Protein AF-A0A2V1BIH6-F1 (afdb_monomer_lite)

Secondary structure (DSSP, 8-state):
--HHHHHHIIIIIS---GGG---PPPSEEEEE-S-SSTTS----S--SSS--SSBTTEEEGGG-SPTT-EEEEETTTTEEEEEETTTTEEEE----

Sequence (96 aa):
FSADNTIKYYTTTSRIALQKMIFKILIYGRAFFNTNGPGKPYSGVGSAEPFGSWEAGVWDYKALPRPGATEQLDFSLIVSWSYDLVRRMIVTYDTL

pLDDT: mean 91.92, std 7.17, range [61.28, 97.12]

Structure (mmCIF, N/CA/C/O backbone):
data_AF-A0A2V1BIH6-F1
#
_entry.id   AF-A0A2V1BIH6-F1
#
loop_
_atom_site.group_PDB
_atom_site.id
_atom_site.type_symbol
_atom_site.label_atom_id
_atom_site.label_alt_id
_atom_site.label_comp_id
_atom_site.label_asym_id
_atom_site.label_entity_id
_atom_site.label_seq_id
_atom_site.pdbx_PDB_ins_code
_atom_site.Cartn_x
_atom_site.Cartn_y
_atom_site.Cartn_z
_atom_site.occupancy
_atom_site.B_iso_or_equiv
_atom_site.auth_seq_id
_atom_site.auth_comp_id
_atom_site.auth_asym_id
_atom_site.auth_atom_id
_atom_site.pdbx_PDB_model_num
ATOM 1 N N . PHE A 1 1 ? 4.338 3.169 13.328 1.00 77.06 1 PHE A N 1
ATOM 2 C CA . PHE A 1 1 ? 2.957 3.534 13.711 1.00 77.06 1 PHE A CA 1
ATOM 3 C C . PHE A 1 1 ? 2.027 2.554 13.005 1.00 77.06 1 PHE A C 1
ATOM 5 O O . PHE A 1 1 ? 2.318 2.239 11.860 1.00 77.06 1 PHE A O 1
ATOM 12 N N . SER A 1 2 ? 0.997 2.018 13.661 1.00 91.50 2 SER A N 1
ATOM 13 C CA . SER A 1 2 ? 0.046 1.076 13.046 1.00 91.50 2 SER A CA 1
ATOM 14 C C . SER A 1 2 ? -1.372 1.396 13.506 1.00 91.50 2 SER A C 1
ATOM 16 O O . SER A 1 2 ? -1.567 1.838 14.639 1.00 91.50 2 SER A O 1
ATOM 18 N N . ALA A 1 3 ? -2.352 1.158 12.633 1.00 92.88 3 ALA A N 1
ATOM 19 C CA . ALA A 1 3 ? -3.762 1.368 12.947 1.00 92.88 3 ALA A CA 1
ATOM 20 C C . ALA A 1 3 ? -4.210 0.557 14.175 1.00 92.88 3 ALA A C 1
ATOM 22 O O . ALA A 1 3 ? -4.874 1.095 15.056 1.00 92.88 3 ALA A O 1
ATOM 23 N N . ASP A 1 4 ? -3.785 -0.705 14.265 1.00 94.38 4 ASP A N 1
ATOM 24 C CA . ASP A 1 4 ? -4.097 -1.599 15.384 1.00 94.38 4 ASP A CA 1
ATOM 25 C C . ASP A 1 4 ? -3.646 -1.026 16.739 1.00 94.38 4 ASP A C 1
ATOM 27 O O . ASP A 1 4 ? -4.445 -0.934 17.673 1.00 94.38 4 ASP A O 1
ATOM 31 N N . ASN A 1 5 ? -2.404 -0.535 16.836 1.00 95.69 5 ASN A N 1
ATOM 32 C CA . ASN A 1 5 ? -1.908 0.081 18.069 1.00 95.69 5 ASN A CA 1
ATOM 33 C C . ASN A 1 5 ? -2.707 1.340 18.439 1.00 95.69 5 ASN A C 1
ATOM 35 O O . ASN A 1 5 ? -2.978 1.574 19.618 1.00 95.69 5 ASN A O 1
ATOM 39 N N . THR A 1 6 ? -3.116 2.139 17.450 1.00 94.81 6 THR A N 1
ATOM 40 C CA . THR A 1 6 ? -3.951 3.325 17.675 1.00 94.81 6 THR A CA 1
ATOM 41 C C . THR A 1 6 ? -5.343 2.947 18.181 1.00 94.81 6 THR A C 1
ATOM 43 O O . THR A 1 6 ? -5.802 3.512 19.173 1.00 94.81 6 THR A O 1
ATOM 46 N N . ILE A 1 7 ? -6.002 1.964 17.561 1.00 95.38 7 ILE A N 1
ATOM 47 C CA . ILE A 1 7 ? -7.321 1.476 17.994 1.00 95.38 7 ILE A CA 1
ATOM 48 C C . ILE A 1 7 ? -7.238 0.927 19.423 1.00 95.38 7 ILE A C 1
ATOM 50 O O . ILE A 1 7 ? -8.066 1.278 20.268 1.00 95.38 7 ILE A O 1
ATOM 54 N N . LYS A 1 8 ? -6.208 0.129 19.730 1.00 95.94 8 LYS A N 1
ATOM 55 C CA . LYS A 1 8 ? -5.946 -0.374 21.086 1.00 95.94 8 LYS A CA 1
ATOM 56 C C . LYS A 1 8 ? -5.793 0.768 22.080 1.00 95.94 8 LYS A C 1
ATOM 58 O O . LYS A 1 8 ? -6.463 0.755 23.102 1.00 95.94 8 LYS A O 1
ATOM 63 N N . TYR A 1 9 ? -4.987 1.781 21.771 1.00 96.75 9 TYR A N 1
ATOM 64 C CA . TYR A 1 9 ? -4.804 2.931 22.657 1.00 96.75 9 TYR A CA 1
ATOM 65 C C . TYR A 1 9 ? -6.128 3.645 22.973 1.00 96.75 9 TYR A C 1
ATOM 67 O O . TYR A 1 9 ? -6.443 3.887 24.138 1.00 96.75 9 TYR A O 1
ATOM 75 N N . TYR A 1 10 ? -6.943 3.943 21.960 1.00 96.50 10 TYR A N 1
ATOM 76 C CA . TYR A 1 10 ? -8.198 4.664 22.185 1.00 96.50 10 TYR A CA 1
ATOM 77 C C . TYR A 1 10 ? -9.259 3.830 22.912 1.00 96.50 10 TYR A C 1
ATOM 79 O O . TYR A 1 10 ? -10.031 4.374 23.704 1.00 96.50 10 TYR A O 1
ATOM 87 N N . THR A 1 11 ? -9.308 2.521 22.670 1.00 96.94 11 THR A N 1
ATOM 88 C CA . THR A 1 11 ? -10.272 1.629 23.331 1.00 96.94 11 THR A CA 1
ATOM 89 C C . THR A 1 11 ? -9.871 1.304 24.772 1.00 96.94 11 THR A C 1
ATOM 91 O O . THR A 1 11 ? -10.728 1.325 25.657 1.00 96.94 11 THR A O 1
ATOM 94 N N . THR A 1 12 ? -8.586 1.054 25.049 1.00 96.88 12 THR A N 1
ATOM 95 C CA . THR A 1 12 ? -8.118 0.621 26.379 1.00 96.88 12 THR A CA 1
ATOM 96 C C . THR A 1 12 ? -7.751 1.790 27.290 1.00 96.88 12 THR A C 1
ATOM 98 O O . THR A 1 12 ? -8.200 1.832 28.438 1.00 96.88 12 THR A O 1
ATOM 101 N N . THR A 1 13 ? -6.991 2.762 26.782 1.00 97.00 13 THR A N 1
ATOM 102 C CA . THR A 1 13 ? -6.513 3.916 27.556 1.00 97.00 13 THR A CA 1
ATOM 103 C C . THR A 1 13 ? -7.571 5.009 27.603 1.00 97.00 13 THR A C 1
ATOM 105 O O . THR A 1 13 ? -7.947 5.460 28.681 1.00 97.00 13 THR A O 1
ATOM 108 N N . SER A 1 14 ? -8.091 5.422 26.442 1.00 96.75 14 SER A N 1
ATOM 109 C CA . SER A 1 14 ? -9.053 6.534 26.352 1.00 96.75 14 SER A CA 1
ATOM 110 C C . SER A 1 14 ? -10.513 6.115 26.552 1.00 96.75 14 SER A C 1
ATOM 112 O O . SER A 1 14 ? -11.385 6.981 26.590 1.00 96.75 14 SER A O 1
ATOM 114 N N . ARG A 1 15 ? -10.794 4.808 26.677 1.00 96.88 15 ARG A N 1
ATOM 115 C CA . ARG A 1 15 ? -12.138 4.243 26.908 1.00 96.88 15 ARG A CA 1
ATOM 116 C C . ARG A 1 15 ? -13.187 4.677 25.873 1.00 96.88 15 ARG A C 1
ATOM 118 O O . ARG A 1 15 ? -14.374 4.774 26.181 1.00 96.88 15 ARG A O 1
ATOM 125 N N . ILE A 1 16 ? -12.769 4.921 24.630 1.00 97.12 16 ILE A N 1
ATOM 126 C CA . ILE A 1 16 ? -13.685 5.224 23.527 1.00 97.12 16 ILE A CA 1
ATOM 127 C C . ILE A 1 16 ? -14.289 3.916 23.014 1.00 97.12 16 ILE A C 1
ATOM 129 O O . ILE A 1 16 ? -13.569 2.990 22.647 1.00 97.12 16 ILE A O 1
ATOM 133 N N . ALA A 1 17 ? -15.620 3.852 22.963 1.00 96.56 17 ALA A N 1
ATOM 134 C CA . ALA A 1 17 ? -16.334 2.697 22.432 1.00 96.56 17 ALA A CA 1
ATOM 135 C C . ALA A 1 17 ? -16.022 2.481 20.942 1.00 96.56 17 ALA A C 1
ATOM 137 O O . ALA A 1 17 ? -16.071 3.428 20.152 1.00 96.56 17 ALA A O 1
ATOM 138 N N . LEU A 1 18 ? -15.749 1.231 20.558 1.00 95.12 18 LEU A N 1
ATOM 139 C CA . LEU A 1 18 ? -15.329 0.874 19.201 1.00 95.12 18 LEU A CA 1
ATOM 140 C C . LEU A 1 18 ? -16.354 1.305 18.140 1.00 95.12 18 LEU A C 1
ATOM 142 O O . LEU A 1 18 ? -15.963 1.821 17.099 1.00 95.12 18 LEU A O 1
ATOM 146 N N . GLN A 1 19 ? -17.659 1.211 18.432 1.00 96.56 19 GLN A N 1
ATOM 147 C CA . GLN A 1 19 ? -18.720 1.628 17.503 1.00 96.56 19 GLN A CA 1
ATOM 148 C C . GLN A 1 19 ? -18.732 3.131 17.172 1.00 96.56 19 GLN A C 1
ATOM 150 O O . GLN A 1 19 ? -19.470 3.561 16.292 1.00 96.56 19 GLN A O 1
ATOM 155 N N . LYS A 1 20 ? -17.943 3.947 17.881 1.00 95.94 20 LYS A N 1
ATOM 156 C CA . LYS A 1 20 ? -17.786 5.381 17.601 1.00 95.94 20 LYS A CA 1
ATOM 157 C C . LYS A 1 20 ? -16.601 5.680 16.678 1.00 95.94 20 LYS A C 1
ATOM 159 O O . LYS A 1 20 ? -16.373 6.844 16.359 1.00 95.94 20 LYS A O 1
ATOM 164 N N . MET A 1 21 ? -15.822 4.670 16.293 1.00 94.75 21 MET A N 1
ATOM 165 C CA . MET A 1 21 ? -14.639 4.834 15.452 1.00 94.75 21 MET A CA 1
ATOM 166 C C . MET A 1 21 ? -14.980 4.562 13.989 1.00 94.75 21 MET A C 1
ATOM 168 O O . MET A 1 21 ? -15.510 3.509 13.651 1.00 94.75 21 MET A O 1
ATOM 172 N N . ILE A 1 22 ? -14.636 5.508 13.116 1.00 94.19 22 ILE A N 1
ATOM 173 C CA . ILE A 1 22 ? -14.760 5.355 11.664 1.00 94.19 22 ILE A CA 1
ATOM 174 C C . ILE A 1 22 ? -13.370 5.051 11.113 1.00 94.19 22 ILE A C 1
ATOM 176 O O . ILE A 1 22 ? -12.478 5.899 11.178 1.00 94.19 22 ILE A O 1
ATOM 180 N N . PHE A 1 23 ? -13.193 3.852 10.564 1.00 90.69 23 PHE A N 1
ATOM 181 C CA . PHE A 1 23 ? -11.958 3.459 9.897 1.00 90.69 23 PHE A CA 1
ATOM 182 C C . PHE A 1 23 ? -12.030 3.839 8.417 1.00 90.69 23 PHE A C 1
ATOM 184 O O . PHE A 1 23 ? -12.892 3.350 7.689 1.00 90.69 23 PHE A O 1
ATOM 191 N N . LYS A 1 24 ? -11.161 4.755 7.980 1.00 89.31 24 LYS A N 1
ATOM 192 C CA . LYS A 1 24 ? -11.112 5.214 6.587 1.00 89.31 24 LYS A CA 1
ATOM 193 C C . LYS A 1 24 ? -9.980 4.515 5.846 1.00 89.31 24 LYS A C 1
ATOM 195 O O . LYS A 1 24 ? -8.854 4.499 6.332 1.00 89.31 24 LYS A O 1
ATOM 200 N N . ILE A 1 25 ? -10.300 4.011 4.661 1.00 87.19 25 ILE A N 1
ATOM 201 C CA . ILE A 1 25 ? -9.367 3.382 3.722 1.00 87.19 25 ILE A CA 1
ATOM 202 C C . ILE A 1 25 ? -9.014 4.410 2.638 1.00 87.19 25 ILE A C 1
ATOM 204 O O . ILE A 1 25 ? -9.853 5.244 2.275 1.00 87.19 25 ILE A O 1
ATOM 208 N N . LEU A 1 26 ? -7.765 4.408 2.169 1.00 86.69 26 LEU A N 1
ATOM 209 C CA . LEU A 1 26 ? -7.293 5.365 1.169 1.00 86.69 26 LEU A CA 1
ATOM 210 C C . LEU A 1 26 ? -7.607 4.862 -0.242 1.00 86.69 26 LEU A C 1
ATOM 212 O O . LEU A 1 26 ? -7.222 3.768 -0.626 1.00 86.69 26 LEU A O 1
ATOM 216 N N . ILE A 1 27 ? -8.246 5.709 -1.048 1.00 90.69 27 ILE A N 1
ATOM 217 C CA . ILE A 1 27 ? -8.577 5.418 -2.457 1.00 90.69 27 ILE A CA 1
ATOM 218 C C . ILE A 1 27 ? -7.494 5.906 -3.436 1.00 90.69 27 ILE A C 1
ATOM 220 O O . ILE A 1 27 ? -7.776 6.276 -4.575 1.00 90.69 27 ILE A O 1
ATOM 224 N N . TYR A 1 28 ? -6.247 5.959 -2.974 1.00 93.88 28 TYR A N 1
ATOM 225 C CA . TYR A 1 28 ? -5.088 6.385 -3.750 1.00 93.88 28 TYR A CA 1
ATOM 226 C C . TYR A 1 28 ? -3.819 5.724 -3.207 1.00 93.88 28 TYR A C 1
ATOM 228 O O . T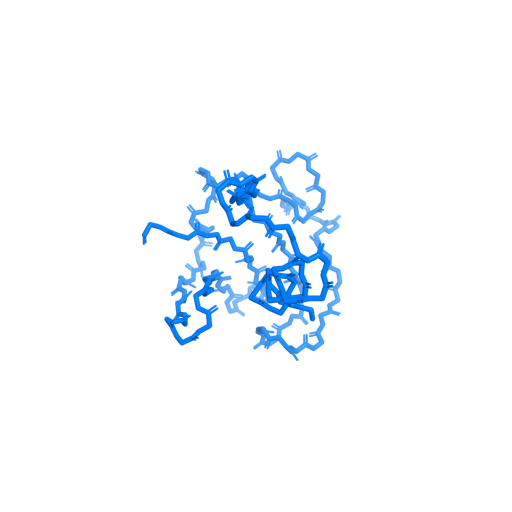YR A 1 28 ? -3.752 5.345 -2.037 1.00 93.88 28 TYR A O 1
ATOM 236 N N . GLY A 1 29 ? -2.796 5.627 -4.051 1.00 94.94 29 GLY A N 1
ATOM 237 C CA . GLY A 1 29 ? -1.485 5.115 -3.687 1.00 94.94 29 GLY A CA 1
ATOM 238 C C . GLY A 1 29 ? -0.441 6.201 -3.454 1.00 94.94 29 GLY A C 1
ATOM 239 O O . GLY A 1 29 ? -0.506 7.285 -4.037 1.00 94.94 29 GLY A O 1
ATOM 240 N N . ARG A 1 30 ? 0.551 5.888 -2.615 1.00 94.94 30 ARG A N 1
ATOM 241 C CA . ARG A 1 30 ? 1.751 6.712 -2.384 1.00 94.94 30 ARG A CA 1
ATOM 242 C C . ARG A 1 30 ? 2.967 6.049 -3.018 1.00 94.94 30 ARG A C 1
ATOM 244 O O . ARG A 1 30 ? 3.224 4.877 -2.744 1.00 94.94 30 ARG A O 1
ATOM 251 N N . ALA A 1 31 ? 3.705 6.784 -3.844 1.00 94.75 31 ALA A N 1
ATOM 252 C CA . ALA A 1 31 ? 4.877 6.271 -4.543 1.00 94.75 31 ALA A CA 1
ATOM 253 C C . ALA A 1 31 ? 6.198 6.652 -3.865 1.00 94.75 31 ALA A C 1
ATOM 255 O O . ALA A 1 31 ? 6.363 7.760 -3.354 1.00 94.75 31 ALA A O 1
ATOM 256 N N . PHE A 1 32 ? 7.167 5.742 -3.939 1.00 95.00 32 PHE A N 1
ATOM 257 C CA . PHE A 1 32 ? 8.540 5.965 -3.497 1.00 95.00 32 PHE A CA 1
ATOM 258 C C . PHE A 1 32 ? 9.503 5.415 -4.550 1.00 95.00 32 PHE A C 1
ATOM 260 O O . PHE A 1 32 ? 9.368 4.267 -4.980 1.00 95.00 32 PHE A O 1
ATOM 267 N N . PHE A 1 33 ? 10.469 6.231 -4.966 1.00 93.62 33 PHE A N 1
ATOM 268 C CA . PHE A 1 33 ? 11.412 5.917 -6.041 1.00 93.62 33 PHE A CA 1
ATOM 269 C C . PHE A 1 33 ? 12.781 5.512 -5.507 1.00 93.62 33 PHE A C 1
ATOM 271 O O . PHE A 1 33 ? 13.136 5.791 -4.361 1.00 93.62 33 PHE A O 1
ATOM 278 N N . ASN A 1 34 ? 13.580 4.882 -6.371 1.00 93.81 34 ASN A N 1
ATOM 279 C CA . ASN A 1 34 ? 14.949 4.464 -6.073 1.00 93.81 34 ASN A CA 1
ATOM 280 C C . ASN A 1 34 ? 15.042 3.602 -4.807 1.00 93.81 34 ASN A C 1
ATOM 282 O O . ASN A 1 34 ? 15.974 3.740 -4.015 1.00 93.81 34 ASN A O 1
ATOM 286 N N . THR A 1 35 ? 14.067 2.715 -4.615 1.00 94.88 35 THR A N 1
ATOM 287 C CA . THR A 1 35 ? 13.994 1.826 -3.455 1.00 94.88 35 THR A CA 1
ATOM 288 C C . THR A 1 35 ? 14.076 0.360 -3.863 1.00 94.88 35 THR A C 1
ATOM 290 O O . THR A 1 35 ? 13.743 -0.024 -4.987 1.00 94.88 35 THR A O 1
ATOM 293 N N . ASN A 1 36 ? 14.529 -0.469 -2.924 1.00 95.06 36 ASN A N 1
ATOM 294 C CA . ASN A 1 36 ? 14.562 -1.928 -3.046 1.00 95.06 36 ASN A CA 1
ATOM 295 C C . ASN A 1 36 ? 13.306 -2.598 -2.466 1.00 95.06 36 ASN A C 1
ATOM 297 O O . ASN A 1 36 ? 13.275 -3.819 -2.351 1.00 95.06 36 ASN A O 1
ATOM 301 N N . GLY A 1 37 ? 12.302 -1.817 -2.059 1.00 93.25 37 GLY A N 1
ATOM 302 C CA . GLY A 1 37 ? 11.031 -2.325 -1.550 1.00 93.25 37 GLY A CA 1
ATOM 303 C C . GLY A 1 37 ? 10.610 -1.699 -0.216 1.00 93.25 37 GLY A C 1
ATOM 304 O O . GLY A 1 37 ? 11.267 -0.779 0.284 1.00 93.25 37 GLY A O 1
ATOM 305 N N . PRO A 1 38 ? 9.514 -2.193 0.381 1.00 93.56 38 PRO A N 1
ATOM 306 C CA . PRO A 1 38 ? 9.031 -1.725 1.676 1.00 93.56 38 PRO A CA 1
ATOM 307 C C . PRO A 1 38 ? 10.103 -1.800 2.773 1.00 93.56 38 PRO A C 1
ATOM 309 O O . PRO A 1 38 ? 10.884 -2.749 2.851 1.00 93.56 38 PRO A O 1
ATOM 312 N N . GLY A 1 39 ? 10.162 -0.773 3.623 1.00 92.81 39 GLY A N 1
ATOM 313 C CA . GLY A 1 39 ? 11.132 -0.689 4.722 1.00 92.81 39 GLY A CA 1
ATOM 314 C C . GLY A 1 39 ? 12.586 -0.442 4.294 1.00 92.81 39 GLY A C 1
ATOM 315 O O . GLY A 1 39 ? 13.479 -0.473 5.142 1.00 92.81 39 GLY A O 1
ATOM 316 N N . LYS A 1 40 ? 12.856 -0.199 3.005 1.00 96.44 40 LYS A N 1
ATOM 317 C CA . LYS A 1 40 ? 14.187 0.163 2.495 1.00 96.44 40 LYS A CA 1
ATOM 318 C C . LYS A 1 40 ? 14.294 1.667 2.223 1.00 96.44 40 LYS A C 1
ATOM 320 O O . LYS A 1 40 ? 13.272 2.314 1.985 1.00 96.44 40 LYS A O 1
ATOM 325 N N . PRO A 1 41 ? 15.519 2.230 2.238 1.00 96.38 41 PRO A N 1
ATOM 326 C CA . PRO A 1 41 ? 15.738 3.611 1.832 1.00 96.38 41 PRO A CA 1
ATOM 327 C C . PRO A 1 41 ? 15.197 3.869 0.425 1.00 96.38 41 PRO A C 1
ATOM 329 O O . PRO A 1 41 ? 15.275 3.003 -0.448 1.00 96.38 41 PRO A O 1
ATOM 332 N N . TYR A 1 42 ? 14.680 5.073 0.216 1.00 94.88 42 TYR A N 1
ATOM 333 C CA . TYR A 1 42 ? 14.182 5.556 -1.065 1.00 94.88 42 TYR A CA 1
ATOM 334 C C . TYR A 1 42 ? 14.771 6.945 -1.339 1.00 94.88 42 TYR A C 1
ATOM 336 O O . TYR A 1 42 ? 15.251 7.614 -0.421 1.00 94.88 42 TYR A O 1
ATOM 344 N N . SER A 1 43 ? 14.728 7.389 -2.592 1.00 93.38 43 SER A N 1
ATOM 345 C CA . SER A 1 43 ? 15.105 8.748 -2.982 1.00 93.38 43 SER A CA 1
ATOM 346 C C . SER A 1 43 ? 14.096 9.296 -3.983 1.00 93.38 43 SER A C 1
ATOM 348 O O . SER A 1 43 ? 14.029 8.848 -5.130 1.00 93.38 43 SER A O 1
ATOM 350 N N . GLY A 1 44 ? 13.311 10.270 -3.521 1.00 89.50 44 GLY A N 1
ATOM 351 C CA . GLY A 1 44 ? 12.261 10.923 -4.296 1.00 89.50 44 GLY A CA 1
ATOM 352 C C . GLY A 1 44 ? 10.915 10.196 -4.263 1.00 89.50 44 GLY A C 1
ATOM 353 O O . GLY A 1 44 ? 10.819 8.995 -4.012 1.00 89.50 44 GLY A O 1
ATOM 354 N N . VAL A 1 45 ? 9.861 10.960 -4.535 1.00 89.44 45 VAL A N 1
ATOM 355 C CA . VAL A 1 45 ? 8.472 10.476 -4.620 1.00 89.44 45 VAL A CA 1
ATOM 356 C C . VAL A 1 45 ? 7.885 10.655 -6.023 1.00 89.44 45 VAL A C 1
ATOM 358 O O . VAL A 1 45 ? 6.717 10.384 -6.231 1.00 89.44 45 VAL A O 1
ATOM 361 N N . GLY A 1 46 ? 8.701 11.048 -7.005 1.00 72.38 46 GLY A N 1
ATOM 362 C CA . GLY A 1 46 ? 8.264 11.321 -8.376 1.00 72.38 46 GLY A CA 1
ATOM 363 C C . GLY A 1 46 ? 8.366 12.808 -8.683 1.00 72.38 46 GLY A C 1
ATOM 364 O O . GLY A 1 46 ? 7.436 13.564 -8.443 1.00 72.38 46 GLY A O 1
ATOM 365 N N . SER A 1 47 ? 9.526 13.233 -9.181 1.00 63.56 47 SER A N 1
ATOM 366 C CA . SER A 1 47 ? 9.782 14.608 -9.635 1.00 63.56 47 SER A CA 1
ATOM 367 C C . SER A 1 47 ? 9.837 14.734 -11.162 1.00 63.56 47 SER A C 1
ATOM 369 O O . SER A 1 47 ? 9.928 15.844 -11.674 1.00 63.56 47 SER A O 1
ATOM 371 N N . ALA A 1 48 ? 9.791 13.609 -11.884 1.00 61.28 48 ALA A N 1
ATOM 372 C CA . ALA A 1 48 ? 9.829 13.545 -13.341 1.00 61.28 48 ALA A CA 1
ATOM 373 C C . ALA A 1 48 ? 8.640 12.729 -13.868 1.00 61.28 48 ALA A C 1
ATOM 375 O O . ALA A 1 48 ? 8.193 11.785 -13.217 1.00 61.28 48 ALA A O 1
ATOM 376 N N . GLU A 1 49 ? 8.128 13.129 -15.031 1.00 64.88 49 GLU A N 1
ATOM 377 C CA . GLU A 1 49 ? 6.885 12.630 -15.620 1.00 64.88 49 GLU A CA 1
ATOM 378 C C . GLU A 1 49 ? 6.852 11.097 -15.819 1.00 64.88 49 GLU A C 1
ATOM 380 O O . GLU A 1 49 ? 7.820 10.511 -16.313 1.00 64.88 49 GLU A O 1
ATOM 385 N N . PRO A 1 50 ? 5.717 10.437 -15.527 1.00 66.94 50 PRO A N 1
ATOM 386 C CA . PRO A 1 50 ? 4.569 10.995 -14.822 1.00 66.94 50 PRO A CA 1
ATOM 387 C C . PRO A 1 50 ? 4.854 11.097 -13.317 1.00 66.94 50 PRO A C 1
ATOM 389 O O . PRO A 1 50 ? 5.160 10.096 -12.665 1.00 66.94 50 PRO A O 1
ATOM 392 N N . PHE A 1 51 ? 4.732 12.308 -12.764 1.00 79.88 51 PHE A N 1
ATOM 393 C CA . PHE A 1 51 ? 5.005 12.573 -11.345 1.00 79.88 51 PHE A CA 1
ATOM 394 C C . PHE A 1 51 ? 3.926 11.985 -10.423 1.00 79.88 51 PHE A C 1
ATOM 396 O O . PHE A 1 51 ? 4.187 11.736 -9.252 1.00 79.88 51 PHE A O 1
ATOM 403 N N . GLY A 1 52 ? 2.733 11.725 -10.952 1.00 88.31 52 GLY A N 1
ATOM 404 C CA . GLY A 1 52 ? 1.576 11.182 -10.250 1.00 88.31 52 GLY A CA 1
ATOM 405 C C . GLY A 1 52 ? 0.307 11.430 -11.063 1.00 88.31 52 GLY A C 1
ATOM 406 O O . GLY A 1 52 ? 0.368 11.912 -12.192 1.00 88.31 52 GLY A O 1
ATOM 407 N N . SER A 1 53 ? -0.853 11.110 -10.498 1.00 89.25 53 SER A N 1
ATOM 408 C CA . SER A 1 53 ? -2.158 11.391 -11.104 1.00 89.25 53 SER A CA 1
ATOM 409 C C . SER A 1 53 ? -2.577 12.862 -10.969 1.00 89.25 53 SER A C 1
ATOM 411 O O . SER A 1 53 ? -3.250 13.375 -11.856 1.00 89.25 53 SER A O 1
ATOM 413 N N . TRP A 1 54 ? -2.192 13.540 -9.884 1.00 87.06 54 TRP A N 1
ATOM 414 C CA . TRP A 1 54 ? -2.456 14.980 -9.675 1.00 87.06 54 TRP A CA 1
ATOM 415 C C . TRP A 1 54 ? -1.405 15.684 -8.815 1.00 87.06 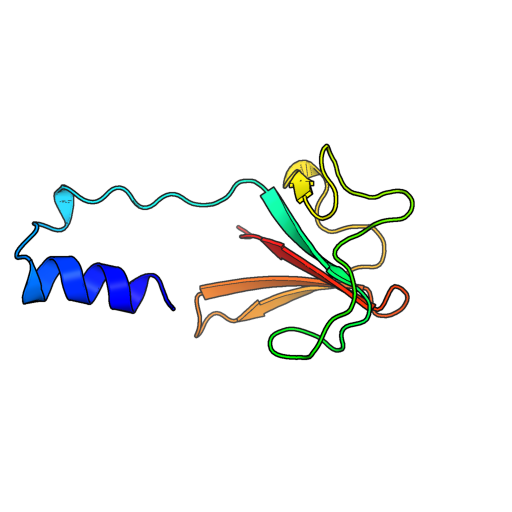54 TRP A C 1
ATOM 417 O O . TRP A 1 54 ? -1.265 16.900 -8.892 1.00 87.06 54 TRP A O 1
ATOM 427 N N . GLU A 1 55 ? -0.657 14.941 -8.004 1.00 90.06 55 GLU A N 1
ATOM 428 C CA . GLU A 1 55 ? 0.431 15.453 -7.176 1.00 90.06 55 GLU A CA 1
ATOM 429 C C . GLU A 1 55 ? 1.597 14.463 -7.223 1.00 90.06 55 GLU A C 1
ATOM 431 O O . GLU A 1 55 ? 1.394 13.259 -7.400 1.00 90.06 55 GLU A O 1
ATOM 436 N N . ALA A 1 56 ? 2.819 14.977 -7.070 1.00 90.00 56 ALA A N 1
ATOM 437 C CA . ALA A 1 56 ? 4.035 14.181 -7.010 1.00 90.00 56 ALA A CA 1
ATOM 438 C C . ALA A 1 56 ? 3.904 13.033 -5.993 1.00 90.00 56 ALA A C 1
ATOM 440 O O . ALA A 1 56 ? 3.701 13.245 -4.797 1.00 90.00 56 ALA A O 1
ATOM 441 N N . GLY A 1 57 ? 4.011 11.802 -6.480 1.00 91.31 57 GLY A N 1
ATOM 442 C CA . GLY A 1 57 ? 3.936 10.585 -5.684 1.00 91.31 57 GLY A CA 1
ATOM 443 C C . GLY A 1 57 ? 2.542 10.149 -5.276 1.00 91.31 57 GLY A C 1
ATOM 444 O O . GLY A 1 57 ? 2.429 9.234 -4.461 1.00 91.31 57 GLY A O 1
ATOM 445 N N . VAL A 1 58 ? 1.488 10.756 -5.821 1.00 93.94 58 VAL A N 1
ATOM 446 C CA . VAL A 1 58 ? 0.100 10.371 -5.546 1.00 93.94 58 VAL A CA 1
ATOM 447 C C . VAL A 1 58 ? -0.530 9.783 -6.792 1.00 93.94 58 VAL A C 1
ATOM 449 O O . VAL A 1 58 ? -0.571 10.431 -7.834 1.00 93.94 58 VAL A O 1
ATOM 452 N N . TRP A 1 59 ? -1.040 8.563 -6.679 1.00 94.19 59 TRP A N 1
ATOM 453 C CA . TRP A 1 59 ? -1.682 7.852 -7.779 1.00 94.19 59 TRP A CA 1
ATOM 454 C C . TRP A 1 59 ? -3.131 7.535 -7.449 1.00 94.19 59 TRP A C 1
ATOM 456 O O . TRP A 1 59 ? -3.409 6.960 -6.402 1.00 94.19 59 TRP A O 1
ATOM 466 N N . ASP A 1 60 ? -4.045 7.858 -8.358 1.00 94.50 60 ASP A N 1
ATOM 467 C CA . ASP A 1 60 ? -5.429 7.382 -8.296 1.00 94.50 60 ASP A CA 1
ATOM 468 C C . ASP A 1 60 ? -5.439 5.857 -8.200 1.00 94.50 60 ASP A C 1
ATOM 470 O O . ASP A 1 60 ? -4.721 5.201 -8.956 1.00 94.50 60 ASP A O 1
ATOM 474 N N . TYR A 1 61 ? -6.305 5.280 -7.364 1.00 94.50 61 TYR A N 1
ATOM 475 C CA . TYR A 1 61 ? -6.454 3.822 -7.307 1.00 94.50 61 TYR A CA 1
ATOM 476 C C . TYR A 1 61 ? -6.776 3.217 -8.685 1.00 94.50 61 TYR A C 1
ATOM 478 O O . TYR A 1 61 ? -6.169 2.234 -9.088 1.00 94.50 61 TYR A O 1
ATOM 486 N N . LYS A 1 62 ? -7.632 3.876 -9.483 1.00 94.19 62 LYS A N 1
ATOM 487 C CA . LYS A 1 62 ? -7.957 3.457 -10.865 1.00 94.19 62 LYS A CA 1
ATOM 488 C C . LYS A 1 62 ? -6.766 3.476 -11.839 1.00 94.19 62 LYS A C 1
ATOM 490 O O . LYS A 1 62 ? -6.901 3.011 -12.965 1.00 94.19 62 LYS A O 1
ATOM 495 N N . ALA A 1 63 ? -5.642 4.079 -11.453 1.00 93.75 63 ALA A N 1
ATOM 496 C CA . ALA A 1 63 ? -4.412 4.110 -12.239 1.00 93.75 63 ALA A CA 1
ATOM 497 C C . ALA A 1 63 ? -3.390 3.056 -11.772 1.00 93.75 63 ALA A C 1
ATOM 499 O O . ALA A 1 63 ? -2.255 3.062 -12.263 1.00 93.75 63 ALA A O 1
ATOM 500 N N . LEU A 1 64 ? -3.773 2.195 -10.821 1.00 94.06 64 LEU A N 1
ATOM 501 C CA . LEU A 1 64 ? -2.950 1.152 -10.220 1.00 94.06 64 LEU A CA 1
ATOM 502 C C . LEU A 1 64 ? -3.518 -0.249 -10.537 1.00 94.06 64 LEU A C 1
ATOM 504 O O . LEU A 1 64 ? -4.735 -0.390 -10.657 1.00 94.06 64 LEU A O 1
ATOM 508 N N . PRO A 1 65 ? -2.653 -1.272 -10.679 1.00 95.50 65 PRO A N 1
ATOM 509 C CA . PRO A 1 65 ? -1.193 -1.172 -10.737 1.00 95.50 65 PRO A CA 1
ATOM 510 C C . PRO A 1 65 ? -0.703 -0.453 -12.003 1.00 95.50 65 PRO A C 1
ATOM 512 O O . PRO A 1 65 ? -1.345 -0.446 -13.053 1.00 95.50 65 PRO A O 1
ATOM 515 N N . ARG A 1 66 ? 0.476 0.171 -11.913 1.00 92.56 66 ARG A N 1
ATOM 516 C CA . ARG A 1 66 ? 1.113 0.810 -13.073 1.00 92.56 66 ARG A CA 1
ATOM 517 C C . ARG A 1 66 ? 1.664 -0.253 -14.035 1.00 92.56 66 ARG A C 1
ATOM 519 O O . ARG A 1 66 ? 2.134 -1.293 -13.576 1.00 92.56 66 ARG A O 1
ATOM 526 N N . PRO A 1 67 ? 1.713 0.014 -15.353 1.00 92.56 67 PRO A N 1
ATOM 527 C CA . PRO A 1 67 ? 2.319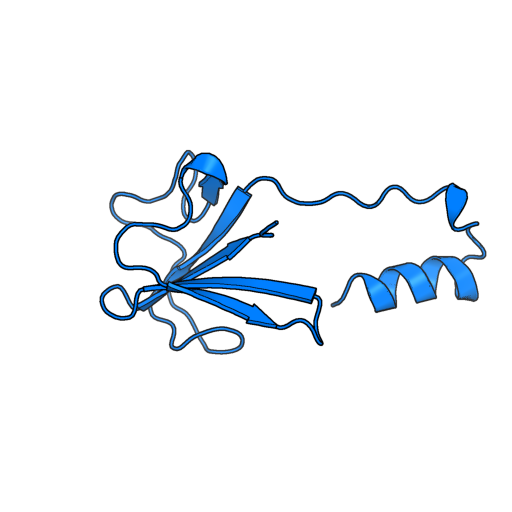 -0.909 -16.310 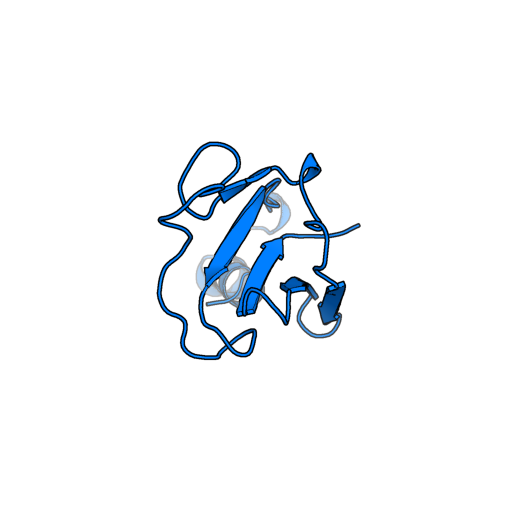1.00 92.56 67 PRO A CA 1
ATOM 528 C C . PRO A 1 67 ? 3.770 -1.257 -15.951 1.00 92.56 67 PRO A C 1
ATOM 530 O O . PRO A 1 67 ? 4.612 -0.365 -15.813 1.00 92.56 67 PRO A O 1
ATOM 533 N N . GLY A 1 68 ? 4.055 -2.556 -15.836 1.00 92.81 68 GLY A N 1
ATOM 534 C CA . GLY A 1 68 ? 5.367 -3.088 -15.445 1.00 92.81 68 GLY A CA 1
ATOM 535 C C . GLY A 1 68 ? 5.553 -3.293 -13.938 1.00 92.81 68 GLY A C 1
ATOM 536 O O . GLY A 1 68 ? 6.532 -3.918 -13.535 1.00 92.81 68 GLY A O 1
ATOM 537 N N . ALA A 1 69 ? 4.620 -2.823 -13.107 1.00 95.62 69 ALA A N 1
ATOM 538 C CA . ALA A 1 69 ? 4.614 -3.120 -11.683 1.00 95.62 69 ALA A CA 1
ATOM 539 C C . ALA A 1 69 ? 3.889 -4.445 -11.404 1.00 95.62 69 ALA A C 1
ATOM 541 O O . ALA A 1 69 ? 2.905 -4.777 -12.061 1.00 95.62 69 ALA A O 1
ATOM 542 N N . THR A 1 70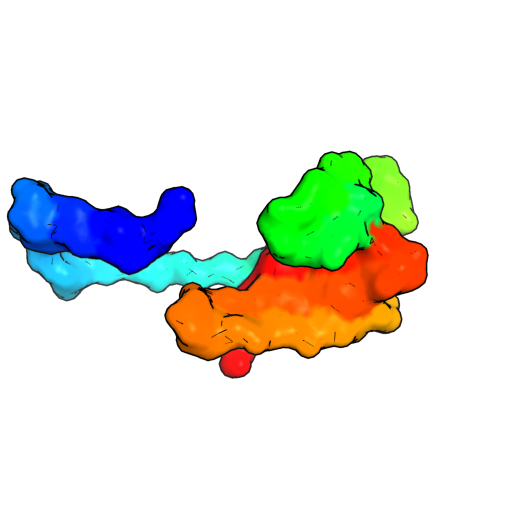 ? 4.363 -5.186 -10.405 1.00 96.88 70 THR A N 1
ATOM 543 C CA . THR A 1 70 ? 3.707 -6.400 -9.895 1.00 96.88 70 THR A CA 1
ATOM 544 C C . THR A 1 70 ? 3.136 -6.125 -8.510 1.00 96.88 70 THR A C 1
ATOM 546 O O . THR A 1 70 ? 3.849 -5.594 -7.655 1.00 96.88 70 THR A O 1
ATOM 549 N N . GLU A 1 71 ? 1.868 -6.469 -8.295 1.00 96.44 71 GLU A N 1
ATOM 550 C CA . GLU A 1 71 ? 1.207 -6.371 -6.990 1.00 96.44 71 GLU A CA 1
ATOM 5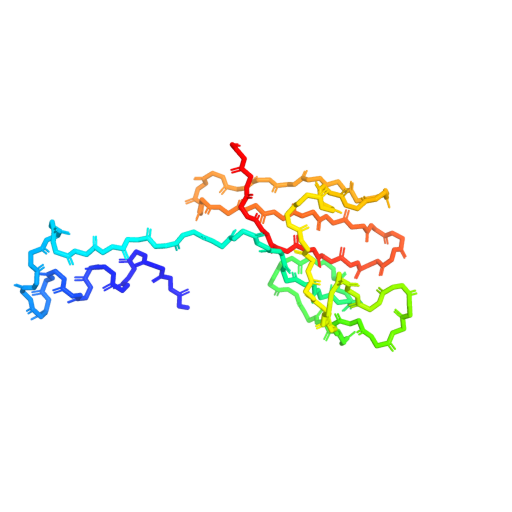51 C C . GLU A 1 71 ? 1.708 -7.435 -6.011 1.00 96.44 71 GLU A C 1
ATOM 553 O O . GLU A 1 71 ? 2.028 -8.563 -6.384 1.00 96.44 71 GLU A O 1
ATOM 558 N N . GLN A 1 72 ? 1.796 -7.045 -4.746 1.00 96.38 72 GLN A N 1
ATOM 559 C CA . GLN A 1 72 ? 2.259 -7.849 -3.627 1.00 96.38 72 GLN A CA 1
ATOM 560 C C . GLN A 1 72 ? 1.333 -7.595 -2.439 1.00 96.38 72 GLN A C 1
ATOM 562 O O . GLN A 1 72 ? 0.915 -6.460 -2.197 1.00 96.38 72 GLN A O 1
ATOM 567 N N . LEU A 1 73 ? 1.030 -8.661 -1.702 1.00 95.56 73 LEU A N 1
ATOM 568 C CA . LEU A 1 73 ? 0.183 -8.630 -0.518 1.00 95.56 73 LEU A CA 1
ATOM 569 C C . LEU A 1 73 ? 0.905 -9.303 0.645 1.00 95.56 73 LEU A C 1
ATOM 571 O O . LEU A 1 73 ? 1.518 -10.358 0.479 1.00 95.56 73 LEU A O 1
ATOM 575 N N . ASP A 1 74 ? 0.769 -8.721 1.830 1.00 94.12 74 ASP A N 1
ATOM 576 C CA . ASP A 1 74 ? 1.130 -9.356 3.090 1.00 94.12 74 ASP A CA 1
ATOM 577 C C . ASP A 1 74 ? -0.106 -9.400 3.994 1.00 94.12 74 ASP A C 1
ATOM 579 O O . ASP A 1 74 ? -0.480 -8.417 4.638 1.00 94.12 74 ASP A O 1
ATOM 583 N N . PHE A 1 75 ? -0.745 -10.570 4.042 1.00 92.75 75 PHE A N 1
ATOM 584 C CA . PHE A 1 75 ? -1.941 -10.800 4.851 1.00 92.75 75 PHE A CA 1
ATOM 585 C C . PHE A 1 75 ? -1.673 -10.777 6.358 1.00 92.75 75 PHE A C 1
ATOM 587 O O . PHE A 1 75 ? -2.602 -10.554 7.130 1.00 92.75 75 PHE A O 1
ATOM 594 N N . SER A 1 76 ? -0.427 -10.987 6.798 1.00 93.31 76 SER A N 1
ATOM 595 C CA . SER A 1 76 ? -0.090 -10.927 8.224 1.00 93.31 76 SER A CA 1
ATOM 596 C C . SER A 1 76 ? -0.113 -9.492 8.752 1.00 93.31 76 SER A C 1
ATOM 598 O O . SER A 1 76 ? -0.435 -9.261 9.918 1.00 93.31 76 SER A O 1
ATOM 600 N N . LEU A 1 77 ? 0.180 -8.530 7.875 1.00 91.94 77 LEU A N 1
ATOM 601 C CA . LEU A 1 77 ? 0.186 -7.102 8.176 1.00 91.94 77 LEU A CA 1
ATOM 602 C C . LEU A 1 77 ? -1.041 -6.361 7.626 1.00 91.94 77 LEU A C 1
ATOM 604 O O . LEU A 1 77 ? -1.254 -5.212 8.008 1.00 91.94 77 LEU A O 1
ATOM 608 N N . ILE A 1 78 ? -1.844 -7.012 6.775 1.00 92.75 78 ILE A N 1
ATOM 609 C CA . ILE A 1 78 ? -2.979 -6.424 6.044 1.00 92.75 78 ILE A CA 1
ATOM 610 C C . ILE A 1 78 ? -2.500 -5.196 5.257 1.00 92.75 78 ILE A C 1
ATOM 612 O O . ILE A 1 78 ? -2.949 -4.071 5.464 1.00 92.75 78 ILE A O 1
ATOM 616 N N . VAL A 1 79 ? -1.508 -5.410 4.392 1.00 93.56 79 VAL A N 1
ATOM 617 C CA . VAL A 1 79 ? -0.952 -4.367 3.522 1.00 93.56 79 VAL A CA 1
ATOM 618 C C . VAL A 1 79 ? -0.747 -4.891 2.108 1.00 93.56 79 VAL A C 1
ATOM 620 O O . VAL A 1 79 ? -0.456 -6.071 1.899 1.00 93.56 79 VAL A O 1
ATOM 623 N N . SER A 1 80 ? -0.828 -3.981 1.146 1.00 95.56 80 SER A N 1
ATOM 624 C CA . SER A 1 80 ? -0.565 -4.247 -0.264 1.00 95.56 80 SER A CA 1
ATOM 625 C C . SER A 1 80 ? 0.246 -3.121 -0.903 1.00 95.56 80 SER A C 1
ATOM 627 O O . SER A 1 80 ? 0.236 -1.962 -0.472 1.00 95.56 80 SER A O 1
ATOM 629 N N . TRP A 1 81 ? 1.021 -3.479 -1.922 1.00 96.31 81 TRP A N 1
ATOM 630 C CA . TRP A 1 81 ? 1.785 -2.537 -2.732 1.00 96.31 81 TRP A CA 1
ATOM 631 C C . TRP A 1 81 ? 2.058 -3.124 -4.113 1.00 96.31 81 TRP A C 1
ATOM 633 O O . TRP A 1 81 ? 2.088 -4.335 -4.293 1.00 96.31 81 TRP A O 1
ATOM 643 N N . SER A 1 82 ? 2.334 -2.271 -5.095 1.00 96.94 82 SER A N 1
ATOM 644 C CA . SER A 1 82 ? 2.920 -2.701 -6.368 1.00 96.94 82 SER A CA 1
ATOM 645 C C . SER A 1 82 ? 4.385 -2.299 -6.441 1.00 96.94 82 SER A C 1
ATOM 647 O O . SER A 1 82 ? 4.734 -1.207 -5.984 1.00 96.94 82 SER A O 1
ATOM 649 N N . TYR A 1 83 ? 5.228 -3.131 -7.047 1.00 96.69 83 TYR A N 1
ATOM 650 C CA . TYR A 1 83 ? 6.638 -2.820 -7.275 1.00 96.69 83 TYR A CA 1
ATOM 651 C C . TYR A 1 83 ? 7.025 -2.971 -8.744 1.00 96.69 83 TYR A C 1
ATOM 653 O O . TYR A 1 83 ? 6.805 -4.020 -9.348 1.00 96.69 83 TYR A O 1
ATOM 661 N N . ASP A 1 84 ? 7.627 -1.923 -9.301 1.00 94.94 84 ASP A N 1
ATOM 662 C CA . ASP A 1 84 ? 8.277 -1.925 -10.610 1.00 94.94 84 ASP A CA 1
ATOM 663 C C . ASP A 1 84 ? 9.795 -2.038 -10.413 1.00 94.94 84 ASP A C 1
ATOM 665 O O . ASP A 1 84 ? 10.438 -1.113 -9.906 1.00 94.94 84 ASP A O 1
ATOM 669 N N . LEU A 1 85 ? 10.362 -3.177 -10.819 1.00 93.75 85 LEU A N 1
ATOM 670 C CA . LEU A 1 85 ? 11.792 -3.475 -10.696 1.00 93.75 85 LEU A CA 1
ATOM 671 C C . LEU A 1 85 ? 12.666 -2.584 -11.586 1.00 93.75 85 LEU A C 1
ATOM 673 O O . LEU A 1 85 ? 13.765 -2.210 -11.182 1.00 93.75 85 LEU A O 1
ATOM 677 N N . VAL A 1 86 ? 12.185 -2.232 -12.782 1.00 92.25 86 VAL A N 1
ATOM 678 C CA . VAL A 1 86 ? 12.942 -1.437 -13.759 1.00 92.25 86 VAL A CA 1
ATOM 679 C C . VAL A 1 86 ? 13.015 0.012 -13.297 1.00 92.25 86 VAL A C 1
ATOM 681 O O . VAL A 1 86 ? 14.087 0.614 -13.290 1.00 92.25 86 VAL A O 1
ATOM 684 N N . ARG A 1 87 ? 11.885 0.567 -12.848 1.00 90.00 87 ARG A N 1
ATOM 685 C CA . ARG A 1 87 ? 11.807 1.936 -12.313 1.00 90.00 87 ARG A CA 1
ATOM 686 C C . ARG A 1 87 ? 12.253 2.040 -10.856 1.00 90.00 87 ARG A C 1
ATOM 688 O O . ARG A 1 87 ? 12.379 3.150 -10.342 1.00 90.00 87 ARG A O 1
ATOM 695 N N . ARG A 1 88 ? 12.469 0.903 -10.183 1.00 93.56 88 ARG A N 1
ATOM 696 C CA . ARG A 1 88 ? 12.746 0.800 -8.740 1.00 93.56 88 ARG A CA 1
ATOM 697 C C . ARG A 1 88 ? 11.761 1.633 -7.919 1.00 93.56 88 ARG A C 1
ATOM 699 O O . ARG A 1 88 ? 12.152 2.400 -7.036 1.00 93.56 88 ARG A O 1
ATOM 706 N N . MET A 1 89 ? 10.480 1.494 -8.252 1.00 93.38 89 MET A N 1
ATOM 707 C CA . MET A 1 89 ? 9.385 2.294 -7.710 1.00 93.38 89 MET A CA 1
ATOM 708 C C . MET A 1 89 ? 8.376 1.389 -7.013 1.00 93.38 89 MET A C 1
ATOM 710 O O . MET A 1 89 ? 7.836 0.474 -7.636 1.00 93.38 89 MET A O 1
ATOM 714 N N . ILE A 1 90 ? 8.090 1.671 -5.743 1.00 95.75 90 ILE A N 1
ATOM 715 C CA . ILE A 1 90 ? 6.934 1.093 -5.045 1.00 95.75 90 ILE A CA 1
ATOM 716 C C . ILE A 1 90 ? 5.768 2.075 -5.093 1.00 95.75 90 ILE A C 1
ATOM 718 O O . ILE A 1 90 ? 5.982 3.285 -5.032 1.00 95.75 90 ILE A O 1
ATOM 722 N N . VAL A 1 91 ? 4.546 1.552 -5.131 1.00 95.88 91 VAL A N 1
ATOM 723 C CA . VAL A 1 91 ? 3.328 2.307 -4.817 1.00 95.88 91 VAL A CA 1
ATOM 724 C C . VAL A 1 91 ? 2.550 1.527 -3.765 1.00 95.88 91 VAL A C 1
ATOM 726 O O . VAL A 1 91 ? 2.189 0.382 -4.018 1.00 95.88 91 VAL A O 1
ATOM 729 N N . THR A 1 92 ? 2.311 2.119 -2.595 1.00 95.62 92 THR A N 1
ATOM 730 C CA . THR A 1 92 ? 1.536 1.504 -1.502 1.00 95.62 92 THR A CA 1
ATOM 731 C C . THR A 1 92 ? 0.081 1.947 -1.586 1.00 95.62 92 THR A C 1
ATOM 733 O O . THR A 1 92 ? -0.164 3.156 -1.602 1.00 95.62 92 THR A O 1
ATOM 736 N N . TYR A 1 93 ? -0.856 1.006 -1.640 1.00 95.88 93 TYR A N 1
ATOM 737 C CA . TYR A 1 93 ? -2.301 1.235 -1.748 1.00 95.88 93 TYR A CA 1
ATOM 738 C C . TYR A 1 93 ? -3.049 -0.039 -1.353 1.00 95.88 93 TYR A C 1
ATOM 740 O O . TYR A 1 93 ? -2.473 -1.122 -1.436 1.00 95.88 93 TYR A O 1
ATOM 748 N N . ASP A 1 94 ? -4.310 0.088 -0.951 1.00 93.56 94 ASP A N 1
ATOM 749 C CA . ASP A 1 94 ? -5.154 -1.051 -0.585 1.00 93.56 94 ASP A CA 1
ATOM 750 C C . ASP A 1 94 ? -5.721 -1.742 -1.836 1.00 93.56 94 ASP A C 1
ATOM 752 O O . ASP A 1 94 ? -6.178 -1.070 -2.762 1.00 93.56 94 ASP A O 1
ATOM 756 N N . THR A 1 95 ? -5.696 -3.074 -1.869 1.00 87.62 95 THR A N 1
ATOM 757 C CA . THR A 1 95 ? -6.332 -3.902 -2.909 1.00 87.62 95 THR A CA 1
ATOM 758 C C . THR A 1 95 ? -7.627 -4.539 -2.396 1.00 87.62 95 THR A C 1
ATOM 760 O O . THR A 1 95 ? -7.920 -4.479 -1.201 1.00 87.62 95 THR A O 1
ATOM 763 N N . LEU A 1 96 ? -8.416 -5.124 -3.307 1.00 78.81 96 LEU A N 1
ATOM 764 C CA . LEU A 1 96 ? -9.610 -5.912 -2.963 1.00 78.81 96 LEU A CA 1
ATOM 765 C C . LEU A 1 96 ? -9.259 -7.229 -2.260 1.00 78.81 96 LEU A C 1
ATOM 767 O O . LEU A 1 96 ? -8.165 -7.773 -2.540 1.00 78.81 96 LEU A O 1
#

Radius of gyration: 15.78 Å; chains: 1; bounding box: 34×26×44 Å

Foldseek 3Di:
DAPVVVLCCCCPVVVDDPVVDDDDFDQKWFKFFPFPDPPTDGDFLAPDPVLEPPHRRIYGNVCPPPPQWDKDADPVRQWIWTARPVRRMIITHHDD